Protein AF-A0A2N2S996-F1 (afdb_monomer_lite)

Foldseek 3Di:
DDDDPPPQLAQDPVLVVVLVVLVVVLVVLLVCLLVQQPQLPPPPDPPPPPCDPVSLVSLLVCLLVSLVVVLVSLVVSLVSVLVSQCVRPPHDPPPPLSVVLNVLSVVVSVVSVVLSVVLVVCSVVSPSSVSSVVSSVVSVVSVVVSCVPRVVVSNVSNDD

Secondary structure (DSSP, 8-state):
----TT---PPPHHHHHHHHHHHHHHHHHHHHHHHH-GGGGS-S-SS-TTS-HHHHHHHHHHHHHHHHHHHHHHHHHHHHHHHHHHTSTT--TT-HHHHHHHHHHHHHHHHHHHHHHHHHHHGGGS-HHHHHHHHHHHHHHHHHHHIIIIIHHHHHTT--

Radius of gyration: 19.78 Å; chains: 1; bounding box: 48×23×65 Å

Structure (mmCIF, N/CA/C/O backbone):
data_AF-A0A2N2S996-F1
#
_entry.id   AF-A0A2N2S996-F1
#
loop_
_atom_site.group_PDB
_atom_site.id
_atom_site.type_symbol
_atom_site.label_atom_id
_atom_site.label_alt_id
_atom_site.label_comp_id
_atom_site.label_asym_id
_atom_site.label_entity_id
_atom_site.label_seq_id
_atom_site.pdbx_PDB_ins_code
_atom_site.Cartn_x
_atom_site.Cartn_y
_atom_site.Cartn_z
_atom_site.occupancy
_atom_site.B_iso_or_equiv
_atom_site.auth_seq_id
_atom_site.auth_comp_id
_atom_site.auth_asym_id
_atom_site.auth_atom_id
_atom_site.pdbx_PDB_model_num
ATOM 1 N N . MET A 1 1 ? 27.107 -11.282 -36.312 1.00 30.86 1 MET A N 1
ATOM 2 C CA . MET A 1 1 ? 27.705 -10.020 -35.822 1.00 30.86 1 MET A CA 1
ATOM 3 C C . MET A 1 1 ? 26.769 -9.489 -34.743 1.00 30.86 1 MET A C 1
ATOM 5 O O . MET A 1 1 ? 25.690 -9.054 -35.089 1.00 30.86 1 MET A O 1
ATOM 9 N N . SER A 1 2 ? 26.923 -9.847 -33.470 1.00 31.70 2 SER A N 1
ATOM 10 C CA . SER A 1 2 ? 27.981 -9.497 -32.506 1.00 31.70 2 SER A CA 1
ATOM 11 C C . SER A 1 2 ? 27.469 -8.399 -31.559 1.00 31.70 2 SER A C 1
ATOM 13 O O . SER A 1 2 ? 27.305 -7.263 -31.981 1.00 31.70 2 SER A O 1
ATOM 15 N N . LEU A 1 3 ? 27.275 -8.787 -30.290 1.00 29.08 3 LEU A N 1
ATOM 16 C CA . LEU A 1 3 ? 27.548 -7.978 -29.088 1.00 29.08 3 LEU A CA 1
ATOM 17 C C . LEU A 1 3 ? 26.516 -6.981 -28.519 1.00 29.08 3 LEU A C 1
ATOM 19 O O . LEU A 1 3 ? 26.941 -6.035 -27.876 1.00 29.08 3 LEU A O 1
ATOM 23 N N . HIS A 1 4 ? 25.199 -7.213 -28.585 1.00 33.09 4 HIS A N 1
ATOM 24 C CA . HIS A 1 4 ? 24.274 -6.475 -27.685 1.00 33.09 4 HIS A CA 1
ATOM 25 C C . HIS A 1 4 ? 23.212 -7.329 -26.973 1.00 33.09 4 HIS A C 1
ATOM 27 O O . HIS A 1 4 ? 22.341 -6.794 -26.301 1.00 33.09 4 HIS A O 1
ATOM 33 N N . ASN A 1 5 ? 23.312 -8.661 -27.033 1.00 39.91 5 ASN A N 1
ATOM 34 C CA . ASN A 1 5 ? 22.292 -9.573 -26.492 1.00 39.91 5 ASN A CA 1
ATOM 35 C C . ASN A 1 5 ? 22.481 -9.964 -25.009 1.00 39.91 5 ASN A C 1
ATOM 37 O O . ASN A 1 5 ? 22.023 -11.016 -24.580 1.00 39.91 5 ASN A O 1
ATOM 41 N N . LYS A 1 6 ? 23.201 -9.141 -24.242 1.00 39.31 6 LYS A N 1
ATOM 42 C CA . LYS A 1 6 ? 23.338 -9.235 -22.779 1.00 39.31 6 LYS A CA 1
ATOM 43 C C . LYS A 1 6 ? 23.611 -7.840 -22.209 1.00 39.31 6 LYS A C 1
ATOM 45 O O . LYS A 1 6 ? 24.608 -7.630 -21.525 1.00 39.31 6 LYS A O 1
ATOM 50 N N . ALA A 1 7 ? 22.762 -6.861 -22.530 1.00 42.69 7 ALA A N 1
ATOM 51 C CA . ALA A 1 7 ? 22.540 -5.796 -21.558 1.00 42.69 7 ALA A CA 1
ATOM 52 C C . ALA A 1 7 ? 21.821 -6.500 -20.412 1.00 42.69 7 ALA A C 1
ATOM 54 O O . ALA A 1 7 ? 20.666 -6.891 -20.534 1.00 42.69 7 ALA A O 1
ATOM 55 N N . ILE A 1 8 ? 22.617 -6.874 -19.422 1.00 45.69 8 ILE A N 1
ATOM 56 C CA . ILE A 1 8 ? 22.227 -7.708 -18.306 1.00 45.69 8 ILE A CA 1
ATOM 57 C C . ILE A 1 8 ? 20.965 -7.081 -17.700 1.00 45.69 8 ILE A C 1
ATOM 59 O O . ILE A 1 8 ? 21.002 -5.930 -17.276 1.00 45.69 8 ILE A O 1
ATOM 63 N N . ASN A 1 9 ? 19.856 -7.826 -17.698 1.00 53.84 9 ASN A N 1
ATOM 64 C CA . ASN A 1 9 ? 18.570 -7.425 -17.114 1.00 53.84 9 ASN A CA 1
ATOM 65 C C . ASN A 1 9 ? 18.648 -7.254 -15.582 1.00 53.84 9 ASN A C 1
ATOM 67 O O . ASN A 1 9 ? 17.618 -7.194 -14.923 1.00 53.84 9 ASN A O 1
ATOM 71 N N . GLU A 1 10 ? 19.846 -7.211 -15.001 1.00 61.28 10 GLU A N 1
ATOM 72 C CA . GLU A 1 10 ? 20.049 -7.189 -13.562 1.00 61.28 10 GLU A CA 1
ATOM 73 C C . GLU A 1 10 ? 19.703 -5.817 -13.006 1.00 61.28 10 GLU A C 1
ATOM 75 O O . GLU A 1 10 ? 20.152 -4.774 -13.487 1.00 61.28 10 GLU A O 1
ATOM 80 N N . LEU A 1 11 ? 18.895 -5.842 -11.954 1.00 68.94 11 LEU A N 1
ATOM 81 C CA . LEU A 1 11 ? 18.663 -4.686 -11.120 1.00 68.94 11 LEU A CA 1
ATOM 82 C C . LEU A 1 11 ? 19.993 -4.323 -10.461 1.00 68.94 11 LEU A C 1
ATOM 84 O O . LEU A 1 11 ? 20.702 -5.205 -9.963 1.00 68.94 11 LEU A O 1
ATOM 88 N N . ALA A 1 12 ? 20.347 -3.036 -10.455 1.00 77.31 12 ALA A N 1
ATOM 89 C CA . ALA A 1 12 ? 21.531 -2.616 -9.725 1.00 77.31 12 ALA A CA 1
ATOM 90 C C . ALA A 1 12 ? 21.368 -3.062 -8.259 1.00 77.31 12 ALA A C 1
ATOM 92 O O . ALA A 1 12 ? 20.295 -2.861 -7.686 1.00 77.31 12 ALA A O 1
ATOM 93 N N . PRO A 1 13 ? 22.399 -3.644 -7.619 1.00 77.69 13 PRO A N 1
ATOM 94 C CA . PRO A 1 13 ? 22.276 -4.121 -6.243 1.00 77.69 13 PRO A CA 1
ATOM 95 C C . PRO A 1 13 ? 21.763 -3.050 -5.271 1.00 77.69 13 PRO A C 1
ATOM 97 O O . PRO A 1 13 ? 21.056 -3.371 -4.325 1.00 77.69 13 PRO A O 1
ATOM 100 N N . ALA A 1 14 ? 22.086 -1.778 -5.523 1.00 81.56 14 ALA A N 1
ATOM 101 C CA . ALA A 1 14 ? 21.576 -0.651 -4.749 1.00 81.56 14 ALA A CA 1
ATOM 102 C C . ALA A 1 14 ? 20.055 -0.465 -4.903 1.00 81.56 14 ALA A C 1
ATOM 104 O O . ALA A 1 14 ? 19.372 -0.321 -3.896 1.00 81.56 14 ALA A O 1
ATOM 105 N N . ASP A 1 15 ? 19.525 -0.535 -6.125 1.00 82.94 15 ASP A N 1
ATOM 106 C CA . ASP A 1 15 ? 18.088 -0.389 -6.398 1.00 82.94 15 ASP A CA 1
ATOM 107 C C . ASP A 1 15 ? 17.287 -1.550 -5.790 1.00 82.94 15 ASP A C 1
ATOM 109 O O . ASP A 1 15 ? 16.233 -1.341 -5.197 1.00 82.94 15 ASP A O 1
ATOM 113 N N . TYR A 1 16 ? 17.824 -2.776 -5.862 1.00 79.44 16 TYR A N 1
ATOM 114 C CA . TYR A 1 16 ? 17.214 -3.942 -5.213 1.00 79.44 16 TYR A CA 1
ATOM 115 C C . TYR A 1 16 ? 17.113 -3.772 -3.695 1.00 79.44 16 TYR A C 1
ATOM 117 O O . TYR A 1 16 ? 16.087 -4.092 -3.099 1.00 79.44 16 TYR A O 1
ATOM 125 N N . LEU A 1 17 ? 18.174 -3.260 -3.064 1.00 83.31 17 LEU A N 1
ATOM 126 C CA . LEU A 1 17 ? 18.189 -3.019 -1.623 1.00 83.31 17 LEU A CA 1
ATOM 127 C C . LEU A 1 17 ? 17.202 -1.925 -1.208 1.00 83.31 17 LEU A C 1
ATOM 129 O O . LEU A 1 17 ? 16.625 -2.031 -0.130 1.00 83.31 17 LEU A O 1
ATOM 133 N N . VAL A 1 18 ? 16.992 -0.905 -2.047 1.00 87.12 18 VAL A N 1
ATOM 134 C CA . VAL A 1 18 ? 15.983 0.138 -1.802 1.00 87.12 18 VAL A CA 1
ATOM 135 C C . VAL A 1 18 ? 14.580 -0.465 -1.805 1.00 87.12 18 VAL A C 1
ATOM 137 O O . VAL A 1 18 ? 13.882 -0.335 -0.805 1.00 87.12 18 VAL A O 1
ATOM 140 N N . ILE A 1 19 ? 14.207 -1.196 -2.862 1.00 84.69 19 ILE A N 1
ATOM 141 C CA . ILE A 1 19 ? 12.885 -1.842 -2.962 1.00 84.69 19 ILE A CA 1
ATOM 142 C C . ILE A 1 19 ? 12.669 -2.804 -1.786 1.00 84.69 19 ILE A C 1
ATOM 144 O O . ILE A 1 19 ? 11.644 -2.758 -1.111 1.00 84.69 19 ILE A O 1
ATOM 148 N N . GLN A 1 20 ? 13.665 -3.635 -1.467 1.00 86.94 20 GLN A N 1
ATOM 149 C CA . GLN A 1 20 ? 13.563 -4.578 -0.353 1.00 86.94 20 GLN A CA 1
ATOM 150 C C . GLN A 1 20 ? 13.367 -3.874 0.997 1.00 86.94 20 GLN A C 1
ATOM 152 O O . GLN A 1 20 ? 12.592 -4.344 1.834 1.00 86.94 20 GLN A O 1
ATOM 157 N N . GLU A 1 21 ? 14.069 -2.766 1.232 1.00 89.69 21 GLU A N 1
ATOM 158 C CA . GLU A 1 21 ? 13.913 -1.993 2.462 1.00 89.69 21 GLU A CA 1
ATOM 159 C C . GLU A 1 21 ? 12.529 -1.339 2.544 1.00 89.69 21 GLU A C 1
ATOM 161 O O . GLU A 1 21 ? 11.929 -1.310 3.617 1.00 89.69 21 GLU A O 1
ATOM 166 N N . GLU A 1 22 ? 11.981 -0.869 1.426 1.00 91.25 22 GLU A N 1
ATOM 167 C CA . GLU A 1 22 ? 10.637 -0.289 1.376 1.00 91.25 22 GLU A CA 1
ATOM 168 C C . GLU A 1 22 ? 9.541 -1.322 1.631 1.00 91.25 22 GLU A C 1
ATOM 170 O O . GLU A 1 22 ? 8.658 -1.066 2.453 1.00 91.25 22 GLU A O 1
ATOM 175 N N . HIS A 1 23 ? 9.647 -2.523 1.054 1.00 90.62 23 HIS A N 1
ATOM 176 C CA . HIS A 1 23 ? 8.735 -3.628 1.374 1.00 90.62 23 HIS A CA 1
ATOM 177 C C . HIS A 1 23 ? 8.838 -3.995 2.859 1.00 90.62 23 HIS A C 1
ATOM 179 O O . HIS A 1 23 ? 7.828 -4.152 3.541 1.00 90.62 23 HIS A O 1
ATOM 185 N N . ARG A 1 24 ? 10.054 -4.007 3.424 1.00 92.19 24 ARG A N 1
ATOM 186 C CA . ARG A 1 24 ? 10.254 -4.230 4.864 1.00 92.19 24 ARG A CA 1
ATOM 187 C C . ARG A 1 24 ? 9.589 -3.144 5.721 1.00 92.19 24 ARG A C 1
ATOM 189 O O . ARG A 1 24 ? 9.150 -3.424 6.841 1.00 92.19 24 ARG A O 1
ATOM 196 N N . LEU A 1 25 ? 9.540 -1.898 5.248 1.00 94.25 25 LEU A N 1
ATOM 197 C CA . LEU A 1 25 ? 8.828 -0.810 5.923 1.00 94.25 25 LEU A CA 1
ATOM 198 C C . LEU A 1 25 ? 7.306 -0.977 5.825 1.00 94.25 25 LEU A C 1
ATOM 200 O O . LEU A 1 25 ? 6.628 -0.736 6.826 1.00 94.25 25 LEU A O 1
ATOM 204 N N . LEU A 1 26 ? 6.779 -1.422 4.682 1.00 94.38 26 LEU A N 1
ATOM 205 C CA . LEU A 1 26 ? 5.358 -1.748 4.502 1.00 94.38 26 LEU A CA 1
ATOM 206 C C . LEU A 1 26 ? 4.929 -2.926 5.393 1.00 94.38 26 LEU A C 1
ATOM 208 O O . LEU A 1 26 ? 3.933 -2.823 6.111 1.00 94.38 26 LEU A O 1
ATOM 212 N N . ASP A 1 27 ? 5.727 -3.991 5.458 1.00 93.69 27 ASP A N 1
ATOM 213 C CA . ASP A 1 27 ? 5.501 -5.131 6.355 1.00 93.69 27 ASP A CA 1
ATOM 214 C C . ASP A 1 27 ? 5.497 -4.706 7.821 1.00 93.69 27 ASP A C 1
ATOM 216 O O . ASP A 1 27 ? 4.624 -5.081 8.612 1.00 93.69 27 ASP A O 1
ATOM 220 N N . LYS A 1 28 ? 6.473 -3.871 8.197 1.00 94.88 28 LYS A N 1
ATOM 221 C CA . LYS A 1 28 ? 6.528 -3.304 9.541 1.00 94.88 28 LYS A CA 1
ATOM 222 C C . LYS A 1 28 ? 5.285 -2.469 9.832 1.00 94.88 28 LYS A C 1
ATOM 224 O O . LYS A 1 28 ? 4.730 -2.592 10.920 1.00 94.88 28 LYS A O 1
ATOM 229 N N . TYR A 1 29 ? 4.843 -1.647 8.883 1.00 96.25 29 TYR A N 1
ATOM 230 C CA . TYR A 1 29 ? 3.623 -0.866 9.030 1.00 96.25 29 TYR A CA 1
ATOM 231 C C . TYR A 1 29 ? 2.409 -1.772 9.289 1.00 96.25 29 TYR A C 1
ATOM 233 O O . TYR A 1 29 ? 1.634 -1.485 10.201 1.00 96.25 29 TYR A O 1
ATOM 241 N N . LEU A 1 30 ? 2.253 -2.870 8.540 1.00 94.50 30 LEU A N 1
ATOM 242 C CA . LEU A 1 30 ? 1.153 -3.822 8.735 1.00 94.50 30 LEU A CA 1
ATOM 243 C C . LEU A 1 30 ? 1.196 -4.458 10.129 1.00 94.50 30 LEU A C 1
ATOM 245 O O . LEU A 1 30 ? 0.180 -4.485 10.825 1.00 94.50 30 LEU A O 1
ATOM 249 N N . SER A 1 31 ? 2.378 -4.892 10.574 1.00 93.25 31 SER A N 1
ATOM 250 C CA . SER A 1 31 ? 2.564 -5.423 11.928 1.00 93.25 31 SER A CA 1
ATOM 251 C C . SER A 1 31 ? 2.220 -4.380 12.995 1.00 93.25 31 SER A C 1
ATOM 253 O O . SER A 1 31 ? 1.479 -4.671 13.934 1.00 93.25 31 SER A O 1
ATOM 255 N N . ASP A 1 32 ? 2.715 -3.151 12.842 1.00 94.12 32 ASP A N 1
ATOM 256 C CA . ASP A 1 32 ? 2.454 -2.055 13.774 1.00 94.12 32 ASP A CA 1
ATOM 257 C C . ASP A 1 32 ? 0.961 -1.696 13.802 1.00 94.12 32 ASP A C 1
ATOM 259 O O . ASP A 1 32 ? 0.433 -1.379 14.869 1.00 94.12 32 ASP A O 1
ATOM 263 N N . LEU A 1 33 ? 0.268 -1.771 12.660 1.00 93.75 33 LEU A N 1
ATOM 264 C CA . LEU A 1 33 ? -1.171 -1.540 12.540 1.00 93.75 33 LEU A CA 1
ATOM 265 C C . LEU A 1 33 ? -1.979 -2.620 13.265 1.00 93.75 33 LEU A C 1
ATOM 267 O O . LEU A 1 33 ? -2.865 -2.290 14.055 1.00 93.75 33 LEU A O 1
ATOM 271 N N . HIS A 1 34 ? -1.664 -3.894 13.028 1.00 89.56 34 HIS A N 1
ATOM 272 C CA . HIS A 1 34 ? -2.280 -5.022 13.730 1.00 89.56 34 HIS A CA 1
ATOM 273 C C . HIS A 1 34 ? -2.078 -4.916 15.250 1.00 89.56 34 HIS A C 1
ATOM 275 O O . HIS A 1 34 ? -2.968 -5.215 16.049 1.00 89.56 34 HIS A O 1
ATOM 281 N N . ASP A 1 35 ? -0.911 -4.428 15.662 1.00 89.69 35 ASP A N 1
ATOM 282 C CA . ASP A 1 35 ? -0.538 -4.300 17.064 1.00 89.69 35 ASP A CA 1
ATOM 283 C C . ASP A 1 35 ? -1.034 -3.006 17.719 1.00 89.69 35 ASP A C 1
ATOM 285 O O . ASP A 1 35 ? -1.027 -2.886 18.949 1.00 89.69 35 ASP A O 1
ATOM 289 N N . ALA A 1 36 ? -1.503 -2.044 16.923 1.00 88.50 36 ALA A N 1
ATOM 290 C CA . ALA A 1 36 ? -1.823 -0.707 17.390 1.00 88.50 36 ALA A CA 1
ATOM 291 C C . ALA A 1 36 ? -3.033 -0.645 18.319 1.00 88.50 36 ALA A C 1
ATOM 293 O O . ALA A 1 36 ? -3.068 0.210 19.213 1.00 88.50 36 ALA A O 1
ATOM 294 N N . CYS A 1 37 ? -4.012 -1.526 18.105 1.00 88.56 37 CYS A N 1
ATOM 295 C CA . CYS A 1 37 ? -5.213 -1.586 18.915 1.00 88.56 37 CYS A CA 1
ATOM 296 C C . CYS A 1 37 ? -5.276 -2.887 19.710 1.00 88.56 37 CYS A C 1
ATOM 298 O O . CYS A 1 37 ? -5.696 -3.921 19.211 1.00 88.56 37 CYS A O 1
ATOM 300 N N . ALA A 1 38 ? -4.938 -2.830 21.000 1.00 81.44 38 ALA A N 1
ATOM 301 C CA . ALA A 1 38 ? -5.007 -4.003 21.877 1.00 81.44 38 ALA A CA 1
ATOM 302 C C . ALA A 1 38 ? -6.398 -4.667 21.882 1.00 81.44 38 ALA A C 1
ATOM 304 O O . ALA A 1 38 ? -6.511 -5.879 22.042 1.00 81.44 38 ALA A O 1
ATOM 305 N N . CYS A 1 39 ? -7.454 -3.880 21.666 1.00 81.88 39 CYS A N 1
ATOM 306 C CA . CYS A 1 39 ? -8.828 -4.365 21.645 1.00 81.88 39 CYS A CA 1
ATOM 307 C C . CYS A 1 39 ? -9.207 -5.110 20.361 1.00 81.88 39 CYS A C 1
ATOM 309 O O . CYS A 1 39 ? -10.205 -5.819 20.362 1.00 81.88 39 CYS A O 1
ATOM 311 N N . SER A 1 40 ? -8.427 -4.981 19.283 1.00 80.06 40 SER A N 1
ATOM 312 C CA . SER A 1 40 ? -8.661 -5.709 18.031 1.00 80.06 40 SER A CA 1
ATOM 313 C C . SER A 1 40 ? -8.186 -7.167 18.094 1.00 80.06 40 SER A C 1
ATOM 315 O O . SER A 1 40 ? -8.607 -7.980 17.276 1.00 80.06 40 SER A O 1
ATOM 317 N N . LYS A 1 41 ? -7.371 -7.499 19.107 1.00 74.56 41 LYS A N 1
ATOM 318 C CA . LYS A 1 41 ? -6.803 -8.832 19.371 1.00 74.56 41 LYS A CA 1
ATOM 319 C C . LYS A 1 41 ? -7.567 -9.658 20.405 1.00 74.56 41 LYS A C 1
ATOM 321 O O . LYS A 1 41 ? -7.203 -10.801 20.661 1.00 74.56 41 LYS A O 1
ATOM 326 N N . LEU A 1 42 ? -8.558 -9.069 21.069 1.00 68.44 42 LEU A N 1
ATOM 327 C CA . LEU A 1 42 ? -9.390 -9.786 22.030 1.00 68.44 42 LEU A CA 1
ATOM 328 C C . LEU A 1 42 ? -10.430 -10.575 21.229 1.00 68.44 42 LEU A C 1
ATOM 330 O O . LEU A 1 42 ? -11.166 -9.979 20.444 1.00 68.44 42 LEU A O 1
ATOM 334 N N . ASP A 1 43 ? -10.452 -11.900 21.394 1.00 54.28 43 ASP A N 1
ATOM 335 C CA . ASP A 1 43 ? -11.373 -12.800 20.691 1.00 54.28 43 ASP A CA 1
ATOM 336 C C . ASP A 1 43 ? -12.825 -12.298 20.732 1.00 54.28 43 ASP A C 1
ATOM 338 O O . ASP A 1 43 ? -13.248 -11.667 21.701 1.00 54.28 43 ASP A O 1
ATOM 342 N N . GLN A 1 44 ? -13.559 -12.610 19.657 1.00 52.56 44 GLN A N 1
ATOM 343 C CA . GLN A 1 44 ? -14.900 -12.157 19.249 1.00 52.56 44 GLN A CA 1
ATOM 344 C C . GLN A 1 44 ? -16.038 -12.388 20.272 1.00 52.56 44 GLN A C 1
ATOM 346 O O . GLN A 1 44 ? -17.078 -12.959 19.940 1.00 52.56 44 GLN A O 1
ATOM 351 N N . LEU A 1 45 ? -15.895 -11.946 21.519 1.00 45.28 45 LEU A N 1
ATOM 352 C CA . LEU A 1 45 ? -16.985 -11.927 22.482 1.00 45.28 45 LEU A CA 1
ATOM 353 C C . LEU A 1 45 ? -17.680 -10.555 22.442 1.00 45.28 45 LEU A C 1
ATOM 355 O O . LEU A 1 45 ? -17.007 -9.530 22.568 1.00 45.28 45 LEU A O 1
ATOM 359 N N . PRO A 1 46 ? -19.018 -10.515 22.264 1.00 48.81 46 PRO A N 1
ATOM 360 C CA . PRO A 1 46 ? -19.791 -9.275 22.121 1.00 48.81 46 PRO A CA 1
ATOM 361 C C . PRO A 1 46 ? -19.656 -8.313 23.306 1.00 48.81 46 PRO A C 1
ATOM 363 O O . PRO A 1 46 ? -19.796 -7.105 23.138 1.00 48.81 46 PRO A O 1
ATOM 366 N N . ASP A 1 47 ? -19.344 -8.847 24.486 1.00 49.22 47 ASP A N 1
ATOM 367 C CA . ASP A 1 47 ? -19.083 -8.078 25.694 1.00 49.22 47 ASP A CA 1
ATOM 368 C C . ASP A 1 47 ? -17.577 -7.924 25.884 1.00 49.22 47 ASP A C 1
ATOM 370 O O . ASP A 1 47 ? -16.911 -8.720 26.550 1.00 49.22 47 ASP A O 1
ATOM 374 N N . CYS A 1 48 ? -17.028 -6.869 25.287 1.00 53.97 48 CYS A N 1
ATOM 375 C CA . CYS A 1 48 ? -15.637 -6.473 25.454 1.00 53.97 48 CYS A CA 1
ATOM 376 C C . CYS A 1 48 ? -15.392 -5.934 26.883 1.00 53.97 48 CYS A C 1
ATOM 378 O O . CYS A 1 48 ? -15.117 -4.755 27.079 1.00 53.97 48 CYS A O 1
ATOM 380 N N . GLN A 1 49 ? -15.490 -6.791 27.907 1.00 55.56 49 GLN A N 1
ATOM 381 C CA . GLN A 1 49 ? -15.230 -6.434 29.312 1.00 55.56 49 GLN A CA 1
ATOM 382 C C . GLN A 1 49 ? -13.740 -6.155 29.593 1.00 55.56 49 GLN A C 1
ATOM 384 O O . GLN A 1 49 ? -13.404 -5.580 30.623 1.00 55.56 49 GLN A O 1
ATOM 389 N N . ASN A 1 50 ? -12.844 -6.517 28.664 1.00 62.44 50 ASN A N 1
ATOM 390 C CA . ASN A 1 50 ? -11.387 -6.393 28.816 1.00 62.44 50 ASN A CA 1
ATOM 391 C C . ASN A 1 50 ? -10.770 -5.168 28.107 1.00 62.44 50 ASN A C 1
ATOM 393 O O . ASN A 1 50 ? -9.580 -4.877 28.294 1.00 62.44 50 ASN A O 1
ATOM 397 N N . CYS A 1 51 ? -11.552 -4.445 27.300 1.00 76.44 51 CYS A N 1
ATOM 398 C CA . CYS A 1 51 ? -11.126 -3.209 26.648 1.00 76.44 51 CYS A CA 1
ATOM 399 C C . CYS A 1 51 ? -11.686 -2.009 27.416 1.00 76.44 51 CYS A C 1
ATOM 401 O O . CYS A 1 51 ? -12.787 -1.532 27.139 1.00 76.44 51 CYS A O 1
ATOM 403 N N . ASP A 1 52 ? -10.922 -1.546 28.404 1.00 79.69 52 ASP A N 1
ATOM 404 C CA . ASP A 1 52 ? -11.249 -0.337 29.154 1.00 79.69 52 ASP A CA 1
ATOM 405 C C . ASP A 1 52 ? -11.265 0.920 28.260 1.00 79.69 52 ASP A C 1
ATOM 407 O O . ASP A 1 52 ? -10.774 0.945 27.127 1.00 79.69 52 ASP A O 1
ATOM 411 N N . HIS A 1 53 ? -11.859 1.985 28.794 1.00 81.94 53 HIS A N 1
ATOM 412 C CA . HIS A 1 53 ? -12.019 3.256 28.094 1.00 81.94 53 HIS A CA 1
ATOM 413 C C . HIS A 1 53 ? -10.675 3.871 27.660 1.00 81.94 53 HIS A C 1
ATOM 415 O O . HIS A 1 53 ? -10.601 4.508 26.609 1.00 81.94 53 HIS A O 1
ATOM 421 N N . GLU A 1 54 ? -9.600 3.666 28.427 1.00 84.94 54 GLU A N 1
ATOM 422 C CA . GLU A 1 54 ? -8.265 4.174 28.088 1.00 84.94 54 GLU A CA 1
ATOM 423 C C . GLU A 1 54 ? -7.706 3.488 26.836 1.00 84.94 54 GLU A C 1
ATOM 425 O O . GLU A 1 54 ? -7.230 4.161 25.917 1.00 84.94 54 GLU A O 1
ATOM 430 N N . LYS A 1 55 ? -7.827 2.159 26.740 1.00 84.00 55 LYS A N 1
ATOM 431 C CA . LYS A 1 55 ? -7.430 1.398 25.547 1.00 84.00 55 LYS A CA 1
ATOM 432 C C . LYS A 1 55 ? -8.256 1.787 24.323 1.00 84.00 55 LYS A C 1
ATOM 434 O O . LYS A 1 55 ? -7.686 1.947 23.244 1.00 84.00 55 LYS A O 1
ATOM 439 N N . GLN A 1 56 ? -9.567 1.990 24.477 1.00 83.38 56 GLN A N 1
ATOM 440 C CA . GLN A 1 56 ? -10.432 2.447 23.379 1.00 83.38 56 GLN A CA 1
ATOM 441 C C . GLN A 1 56 ? -10.018 3.830 22.871 1.00 83.38 56 GLN A C 1
ATOM 443 O O . GLN A 1 56 ? -9.826 4.013 21.667 1.00 83.38 56 GLN A O 1
ATOM 448 N N . ALA A 1 57 ? -9.824 4.784 23.785 1.00 85.69 57 ALA A N 1
ATOM 449 C CA . ALA A 1 57 ? -9.380 6.134 23.454 1.00 85.69 57 ALA A CA 1
ATOM 450 C C . ALA A 1 57 ? -7.999 6.126 22.777 1.00 85.69 57 ALA A C 1
ATOM 452 O O . ALA A 1 57 ? -7.781 6.852 21.806 1.00 85.69 57 ALA A O 1
ATOM 453 N N . SER A 1 58 ? -7.090 5.256 23.230 1.00 88.12 58 SER A N 1
ATOM 454 C CA . SER A 1 58 ? -5.780 5.052 22.603 1.00 88.12 58 SER A CA 1
ATOM 455 C C . SER A 1 58 ? -5.905 4.543 21.162 1.00 88.12 58 SER A C 1
ATOM 457 O O . SER A 1 58 ? -5.338 5.152 20.251 1.00 88.12 58 SER A O 1
ATOM 459 N N . CYS A 1 59 ? -6.710 3.499 20.909 1.00 88.06 59 CYS A N 1
ATOM 460 C CA . CYS A 1 59 ? -6.969 3.025 19.543 1.00 88.06 59 CYS A CA 1
ATOM 461 C C . CYS A 1 59 ? -7.541 4.148 18.660 1.00 88.06 59 CYS A C 1
ATOM 463 O O . CYS A 1 59 ? -7.068 4.378 17.546 1.00 88.06 59 CYS A O 1
ATOM 465 N N . GLN A 1 60 ? -8.539 4.877 19.168 1.00 88.62 60 GLN A N 1
ATOM 466 C CA . GLN A 1 60 ? -9.193 5.969 18.443 1.00 88.62 60 GLN A CA 1
ATOM 467 C C . GLN A 1 60 ? -8.234 7.106 18.093 1.00 88.62 60 GLN A C 1
ATOM 469 O O . GLN A 1 60 ? -8.294 7.630 16.982 1.00 88.62 60 GLN A O 1
ATOM 474 N N . GLY A 1 61 ? -7.353 7.480 19.021 1.00 90.06 61 GLY A N 1
ATOM 475 C CA . GLY A 1 61 ? -6.371 8.541 18.814 1.00 90.06 61 GLY A CA 1
ATOM 476 C C . GLY A 1 61 ? -5.282 8.167 17.809 1.00 90.06 61 GLY A C 1
ATOM 477 O O . GLY A 1 61 ? -4.816 9.030 17.070 1.00 90.06 61 GLY A O 1
ATOM 478 N N . ARG A 1 62 ? -4.893 6.886 17.746 1.00 92.19 62 ARG A N 1
ATOM 479 C CA . ARG A 1 62 ? -3.843 6.403 16.832 1.00 92.19 62 ARG A CA 1
ATOM 480 C C . ARG A 1 62 ? -4.331 6.186 15.403 1.00 92.19 62 ARG A C 1
ATOM 482 O O . ARG A 1 62 ? -3.529 6.321 14.483 1.00 92.19 62 ARG A O 1
ATOM 489 N N . LEU A 1 63 ? -5.612 5.856 15.213 1.00 92.12 63 LEU A N 1
ATOM 490 C CA . LEU A 1 63 ? -6.165 5.491 13.904 1.00 92.12 63 LEU A CA 1
ATOM 491 C C . LEU A 1 63 ? -5.851 6.521 12.799 1.00 92.12 63 LEU A C 1
ATOM 493 O O . LEU A 1 63 ? -5.294 6.104 11.787 1.00 92.12 63 LEU A O 1
ATOM 497 N N . PRO A 1 64 ? -6.104 7.839 12.960 1.00 92.88 64 PRO A N 1
ATOM 498 C CA . PRO A 1 64 ? -5.819 8.808 11.900 1.00 92.88 64 PRO A CA 1
ATOM 499 C C . PRO A 1 64 ? -4.354 8.800 11.452 1.00 92.88 64 PRO A C 1
ATOM 501 O O . PRO A 1 64 ? -4.083 8.872 10.258 1.00 92.88 64 PRO A O 1
ATOM 504 N N . SER A 1 65 ? -3.410 8.653 12.387 1.00 94.06 65 SER A N 1
ATOM 505 C CA . SER A 1 65 ? -1.982 8.600 12.062 1.00 94.06 65 SER A CA 1
ATOM 506 C C . SER A 1 65 ? -1.641 7.409 11.171 1.00 94.06 65 SER A C 1
ATOM 508 O O . SER A 1 65 ? -0.860 7.561 10.239 1.00 94.06 65 SER A O 1
ATOM 510 N N . PHE A 1 66 ? -2.248 6.243 11.414 1.00 95.50 66 PHE A N 1
ATOM 511 C CA . PHE A 1 66 ? -2.075 5.082 10.542 1.00 95.50 66 PHE A CA 1
ATOM 512 C C . PHE A 1 66 ? -2.642 5.339 9.144 1.00 95.50 66 PHE A C 1
ATOM 514 O O . PHE A 1 66 ? -1.946 5.070 8.165 1.00 95.50 66 PHE A O 1
ATOM 521 N N . LEU A 1 67 ? -3.852 5.899 9.049 1.00 94.88 67 LEU A N 1
ATOM 522 C CA . LEU A 1 67 ? -4.508 6.177 7.765 1.00 94.88 67 LEU A CA 1
ATOM 523 C C . LEU A 1 67 ? -3.666 7.107 6.878 1.00 94.88 67 LEU A C 1
ATOM 525 O O . LEU A 1 67 ? -3.452 6.817 5.706 1.00 94.88 67 LEU A O 1
ATOM 529 N N . PHE A 1 68 ? -3.124 8.191 7.438 1.00 94.31 68 PHE A N 1
ATOM 530 C CA . PHE A 1 68 ? -2.280 9.109 6.667 1.00 94.31 68 PHE A CA 1
ATOM 531 C C . PHE A 1 68 ? -0.899 8.531 6.354 1.00 94.31 68 PHE A C 1
ATOM 533 O O . PHE A 1 68 ? -0.381 8.745 5.260 1.00 94.31 68 PHE A O 1
ATOM 540 N N . HIS A 1 69 ? -0.300 7.793 7.292 1.00 96.38 69 HIS A N 1
ATOM 541 C CA . HIS A 1 69 ? 1.049 7.264 7.111 1.00 96.38 69 HIS A CA 1
ATOM 542 C C . HIS A 1 69 ? 1.123 6.230 5.981 1.00 96.38 69 HIS A C 1
ATOM 544 O O . HIS A 1 69 ? 2.091 6.260 5.229 1.00 96.38 69 HIS A O 1
ATOM 550 N N . ILE A 1 70 ? 0.115 5.365 5.801 1.00 96.69 70 ILE A N 1
ATOM 551 C CA . ILE A 1 70 ? 0.173 4.385 4.703 1.00 96.69 70 ILE A CA 1
ATOM 552 C C . ILE A 1 70 ? 0.070 5.027 3.326 1.00 96.69 70 ILE A C 1
ATOM 554 O O . ILE A 1 70 ? 0.732 4.575 2.402 1.00 96.69 70 ILE A O 1
ATOM 558 N N . ILE A 1 71 ? -0.721 6.093 3.193 1.00 96.94 71 ILE A N 1
ATOM 559 C CA . ILE A 1 71 ? -0.864 6.824 1.930 1.00 96.94 71 ILE A CA 1
ATOM 560 C C . ILE A 1 71 ? 0.486 7.430 1.528 1.00 96.94 71 ILE A C 1
ATOM 562 O O . ILE A 1 71 ? 0.895 7.300 0.378 1.00 96.94 71 ILE A O 1
ATOM 566 N N . ASP A 1 72 ? 1.191 8.058 2.473 1.00 97.00 72 ASP A N 1
ATOM 567 C CA . ASP A 1 72 ? 2.531 8.604 2.224 1.00 97.00 72 ASP A CA 1
ATOM 568 C C . ASP A 1 72 ? 3.552 7.502 1.911 1.00 97.00 72 ASP A C 1
ATOM 570 O O . ASP A 1 72 ? 4.308 7.608 0.946 1.00 97.00 72 ASP A O 1
ATOM 574 N N . LEU A 1 73 ? 3.563 6.433 2.714 1.00 96.12 73 LEU A N 1
ATOM 575 C CA . LEU A 1 73 ? 4.519 5.341 2.569 1.00 96.12 73 LEU A CA 1
ATOM 576 C C . LEU A 1 73 ? 4.358 4.620 1.224 1.00 96.12 73 LEU A C 1
ATOM 578 O O . LEU A 1 73 ? 5.347 4.456 0.515 1.00 96.12 73 LEU A O 1
ATOM 582 N N . ALA A 1 74 ? 3.129 4.246 0.861 1.00 96.94 74 ALA A N 1
ATOM 583 C CA . ALA A 1 74 ? 2.833 3.595 -0.413 1.00 96.94 74 ALA A CA 1
ATOM 584 C C . ALA A 1 74 ? 3.117 4.527 -1.598 1.00 96.94 74 ALA A C 1
ATOM 586 O O . ALA A 1 74 ? 3.752 4.112 -2.560 1.00 96.94 74 ALA A O 1
ATOM 587 N N . GLY A 1 75 ? 2.727 5.804 -1.507 1.00 97.44 75 GLY A N 1
ATOM 588 C CA . GLY A 1 75 ? 2.973 6.776 -2.573 1.00 97.44 75 GLY A CA 1
ATOM 589 C C . GLY A 1 75 ? 4.461 6.955 -2.888 1.00 97.44 75 GLY A C 1
ATOM 590 O O . GLY A 1 75 ? 4.843 6.931 -4.056 1.00 97.44 75 GLY A O 1
ATOM 591 N N . ARG A 1 76 ? 5.307 7.083 -1.856 1.00 96.56 76 ARG A N 1
ATOM 592 C CA . ARG A 1 76 ? 6.765 7.194 -2.037 1.00 96.56 76 ARG A CA 1
ATOM 593 C C . ARG A 1 76 ? 7.381 5.914 -2.593 1.00 96.56 76 ARG A C 1
ATOM 595 O O . ARG A 1 76 ? 8.225 5.994 -3.477 1.00 96.56 76 ARG A O 1
ATOM 602 N N . HIS A 1 77 ? 6.950 4.761 -2.089 1.00 95.25 77 HIS A N 1
ATOM 603 C CA . HIS A 1 77 ? 7.416 3.464 -2.571 1.00 95.25 77 HIS A CA 1
ATOM 604 C C . HIS A 1 77 ? 7.105 3.268 -4.066 1.00 95.25 77 HIS A C 1
ATOM 606 O O . HIS A 1 77 ? 8.012 3.030 -4.860 1.00 95.25 77 HIS A O 1
ATOM 612 N N . PHE A 1 78 ? 5.855 3.497 -4.476 1.00 96.88 78 PHE A N 1
ATOM 613 C CA . PHE A 1 78 ? 5.435 3.383 -5.874 1.00 96.88 78 PHE A CA 1
ATOM 614 C C . PHE A 1 78 ? 6.181 4.352 -6.800 1.00 96.88 78 PHE A C 1
ATOM 616 O O . PHE A 1 78 ? 6.586 3.980 -7.902 1.00 96.88 78 PHE A O 1
ATOM 623 N N . GLU A 1 79 ? 6.414 5.592 -6.359 1.00 95.88 79 GLU A N 1
ATOM 624 C CA . GLU A 1 79 ? 7.210 6.559 -7.121 1.00 95.88 79 GLU A CA 1
ATOM 625 C C . GLU A 1 79 ? 8.653 6.073 -7.321 1.00 95.88 79 GLU A C 1
ATOM 627 O O . GLU A 1 79 ? 9.183 6.134 -8.435 1.00 95.88 79 GLU A O 1
ATOM 632 N N . HIS A 1 80 ? 9.292 5.571 -6.263 1.00 93.75 80 HIS A N 1
ATOM 633 C CA . HIS A 1 80 ? 10.655 5.058 -6.342 1.00 93.75 80 HIS A CA 1
ATOM 634 C C . HIS A 1 80 ? 10.759 3.831 -7.246 1.00 93.75 80 HIS A C 1
ATOM 636 O O . HIS A 1 80 ? 11.665 3.771 -8.083 1.00 93.75 80 HIS A O 1
ATOM 642 N N . GLU A 1 81 ? 9.826 2.888 -7.142 1.00 92.06 81 GLU A N 1
ATOM 643 C CA . GLU A 1 81 ? 9.808 1.719 -8.010 1.00 92.06 81 GLU A CA 1
ATOM 644 C C . GLU A 1 81 ? 9.645 2.115 -9.480 1.00 92.06 81 GLU A C 1
ATOM 646 O O . GLU A 1 81 ? 10.419 1.672 -10.328 1.00 92.06 81 GLU A O 1
ATOM 651 N N . GLU A 1 82 ? 8.728 3.028 -9.801 1.00 94.50 82 GLU A N 1
ATOM 652 C CA . GLU A 1 82 ? 8.544 3.519 -11.168 1.00 94.50 82 GLU A CA 1
ATOM 653 C C . GLU A 1 82 ? 9.803 4.194 -11.736 1.00 94.50 82 GLU A C 1
ATOM 655 O O . GLU A 1 82 ? 10.116 4.032 -12.922 1.00 94.50 82 GLU A O 1
ATOM 660 N N . ILE A 1 83 ? 10.544 4.935 -10.906 1.00 93.69 83 ILE A N 1
ATOM 661 C CA . ILE A 1 83 ? 11.831 5.536 -11.284 1.00 93.69 83 ILE A CA 1
ATOM 662 C C . ILE A 1 83 ? 12.866 4.442 -11.570 1.00 93.69 83 ILE A C 1
ATOM 664 O O . ILE A 1 83 ? 13.559 4.505 -12.589 1.00 93.69 83 ILE A O 1
ATOM 668 N N . ILE A 1 84 ? 12.948 3.423 -10.712 1.00 90.00 84 ILE A N 1
ATOM 669 C CA . ILE A 1 84 ? 13.845 2.273 -10.887 1.00 90.00 84 ILE A CA 1
ATOM 670 C C . ILE A 1 84 ? 13.468 1.468 -12.136 1.00 90.00 84 ILE A C 1
ATOM 672 O O . ILE A 1 84 ? 14.340 0.996 -12.864 1.00 90.00 84 ILE A O 1
ATOM 676 N N . MET A 1 85 ? 12.179 1.321 -12.438 1.00 89.62 85 MET A N 1
ATOM 677 C CA . MET A 1 85 ? 11.726 0.698 -13.678 1.00 89.62 85 MET A CA 1
ATOM 678 C C . MET A 1 85 ? 12.246 1.474 -14.890 1.00 89.62 85 MET A C 1
ATOM 680 O O . MET A 1 85 ? 12.828 0.872 -15.790 1.00 89.62 85 MET A O 1
ATOM 684 N N . LEU A 1 86 ? 12.066 2.799 -14.912 1.00 90.81 86 LEU A N 1
ATOM 685 C CA . LEU A 1 86 ? 12.452 3.669 -16.030 1.00 90.81 86 LEU A CA 1
ATOM 686 C C . LEU A 1 86 ? 13.964 3.876 -16.180 1.00 90.81 86 LEU A C 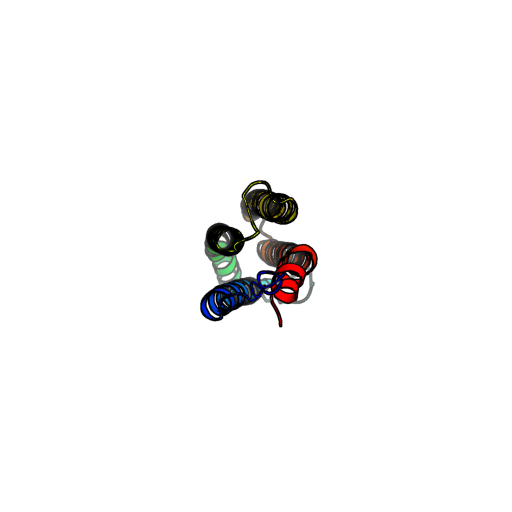1
ATOM 688 O O . LEU A 1 86 ? 14.413 4.258 -17.259 1.00 90.81 86 LEU A O 1
ATOM 692 N N . SER A 1 87 ? 14.759 3.619 -15.140 1.00 88.88 87 SER A N 1
ATOM 693 C CA . SER A 1 87 ? 16.224 3.674 -15.235 1.00 88.88 87 SER A CA 1
ATOM 694 C C . SER A 1 87 ? 16.795 2.556 -16.122 1.00 88.88 87 SER A C 1
ATOM 696 O O . SER A 1 87 ? 17.957 2.611 -16.538 1.00 88.88 87 SER A O 1
ATOM 698 N N . ARG A 1 88 ? 15.977 1.547 -16.456 1.00 83.00 88 ARG A N 1
ATOM 699 C CA . ARG A 1 88 ? 16.393 0.383 -17.238 1.00 83.00 88 ARG A CA 1
ATOM 700 C C . ARG A 1 88 ? 16.436 0.688 -18.741 1.00 83.00 88 ARG A C 1
ATOM 702 O O . ARG A 1 88 ? 15.463 1.208 -19.284 1.00 83.00 88 ARG A O 1
ATOM 709 N N . PRO A 1 89 ? 17.479 0.243 -19.471 1.00 81.75 89 PRO A N 1
ATOM 710 C CA . PRO A 1 89 ? 17.683 0.588 -20.886 1.00 81.75 89 PRO A CA 1
ATOM 711 C C . PRO A 1 89 ? 16.537 0.259 -21.859 1.00 81.75 89 PRO A C 1
ATOM 713 O O . PRO A 1 89 ? 16.464 0.847 -22.937 1.00 81.75 89 PRO A O 1
ATOM 716 N N . HIS A 1 90 ? 15.672 -0.702 -21.524 1.00 81.25 90 HIS A N 1
ATOM 717 C CA . HIS A 1 90 ? 14.578 -1.170 -22.389 1.00 81.25 90 HIS A CA 1
ATOM 718 C C . HIS A 1 90 ? 13.186 -0.768 -21.901 1.00 81.25 90 HIS A C 1
ATOM 720 O O . HIS A 1 90 ? 12.197 -1.002 -22.597 1.00 81.25 90 HIS A O 1
ATOM 726 N N . VAL A 1 91 ? 13.101 -0.158 -20.722 1.00 85.44 91 VAL A N 1
ATOM 727 C CA . VAL A 1 91 ? 11.837 0.289 -20.154 1.00 85.44 91 VAL A CA 1
ATOM 728 C C . VAL A 1 91 ? 11.650 1.752 -2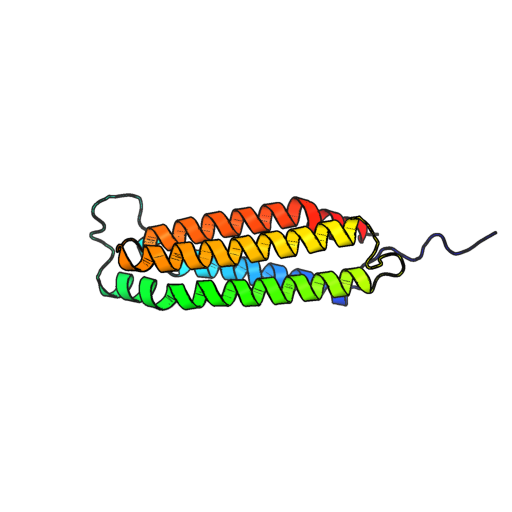0.522 1.00 85.44 91 VAL A C 1
ATOM 730 O O . VAL A 1 91 ? 12.509 2.597 -20.305 1.00 85.44 91 VAL A O 1
ATOM 733 N N . THR A 1 92 ? 10.505 2.053 -21.116 1.00 90.19 92 THR A N 1
ATOM 734 C CA . THR A 1 92 ? 10.108 3.420 -21.451 1.00 90.19 92 THR A CA 1
ATOM 735 C C . THR A 1 92 ? 8.709 3.666 -20.915 1.00 90.19 92 THR A C 1
ATOM 737 O O . THR A 1 92 ? 7.985 2.721 -20.607 1.00 90.19 92 THR A O 1
ATOM 740 N N . ILE A 1 93 ? 8.269 4.922 -20.901 1.00 90.50 93 ILE A N 1
ATOM 741 C CA . ILE A 1 93 ? 6.888 5.273 -20.535 1.00 90.50 93 ILE A CA 1
ATOM 742 C C . ILE A 1 93 ? 5.825 4.576 -21.405 1.00 90.50 93 ILE A C 1
ATOM 744 O O . ILE A 1 93 ? 4.671 4.464 -21.002 1.00 90.50 93 ILE A O 1
ATOM 748 N N . ALA A 1 94 ? 6.198 4.120 -22.606 1.00 92.12 94 ALA A N 1
ATOM 749 C CA . ALA A 1 94 ? 5.319 3.402 -23.523 1.00 92.12 94 ALA A CA 1
ATOM 750 C C . ALA A 1 94 ? 5.389 1.874 -23.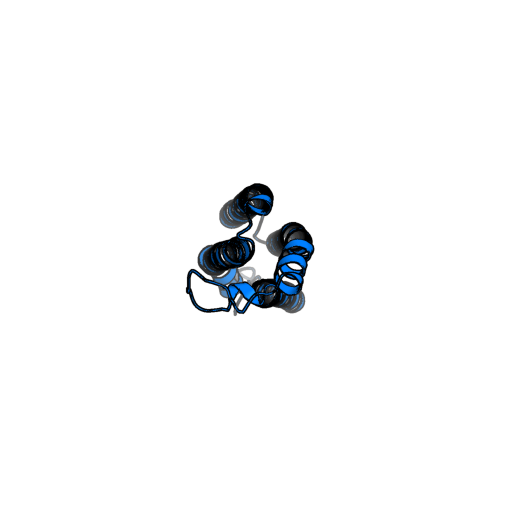355 1.00 92.12 94 ALA A C 1
ATOM 752 O O . ALA A 1 94 ? 4.577 1.169 -23.954 1.00 92.12 94 ALA A O 1
ATOM 753 N N . TYR A 1 95 ? 6.339 1.364 -22.564 1.00 90.25 95 TYR A N 1
ATOM 754 C CA . TYR A 1 95 ? 6.486 -0.063 -22.305 1.00 90.25 95 TYR A CA 1
ATOM 755 C C . TYR A 1 95 ? 5.245 -0.589 -21.581 1.00 90.25 95 TYR A C 1
ATOM 757 O O . TYR A 1 95 ? 4.851 -0.058 -20.544 1.00 90.25 95 TYR A O 1
ATOM 765 N N . GLU A 1 96 ? 4.616 -1.618 -22.148 1.00 90.94 96 GLU A N 1
ATOM 766 C CA . GLU A 1 96 ? 3.310 -2.108 -21.699 1.00 90.94 96 GLU A CA 1
ATOM 767 C C . GLU A 1 96 ? 3.323 -2.503 -20.223 1.00 90.94 96 GLU A C 1
ATOM 769 O O . GLU A 1 96 ? 2.487 -2.027 -19.461 1.00 90.94 96 GLU A O 1
ATOM 774 N N . TYR A 1 97 ? 4.324 -3.278 -19.802 1.00 89.38 97 TYR A N 1
ATOM 775 C CA . TYR A 1 97 ? 4.443 -3.706 -18.411 1.00 89.38 97 TYR A CA 1
ATOM 776 C C . TYR A 1 97 ? 4.561 -2.522 -17.443 1.00 89.38 97 TYR A C 1
ATOM 778 O O . TYR A 1 97 ? 3.859 -2.486 -16.441 1.00 89.38 97 TYR A O 1
ATOM 786 N N . TYR A 1 98 ? 5.381 -1.515 -17.772 1.00 91.50 98 TYR A N 1
ATOM 787 C CA . TYR A 1 98 ? 5.494 -0.297 -16.960 1.00 91.50 98 TYR A CA 1
ATOM 788 C C . TYR A 1 98 ? 4.150 0.431 -16.848 1.00 91.50 98 TYR A C 1
ATOM 790 O O . TYR A 1 98 ? 3.768 0.861 -15.766 1.00 91.50 98 TYR A O 1
ATOM 798 N N . ARG A 1 99 ? 3.402 0.541 -17.952 1.00 95.44 99 ARG A N 1
ATOM 799 C CA . ARG A 1 99 ? 2.092 1.205 -17.949 1.00 95.44 99 ARG A CA 1
ATOM 800 C C . ARG A 1 99 ? 1.068 0.475 -17.089 1.00 95.44 99 ARG A C 1
ATOM 802 O O . ARG A 1 99 ? 0.314 1.138 -16.386 1.00 95.44 99 ARG A O 1
ATOM 809 N N . VAL A 1 100 ? 1.020 -0.854 -17.171 1.00 95.50 100 VAL A N 1
ATOM 810 C CA . VAL A 1 100 ? 0.089 -1.657 -16.367 1.00 95.50 100 VAL A CA 1
ATOM 811 C C . VAL A 1 100 ? 0.484 -1.610 -14.890 1.00 95.50 100 VAL A C 1
ATOM 813 O O . VAL A 1 100 ? -0.390 -1.403 -14.057 1.00 95.50 100 VAL A O 1
ATOM 816 N N . HIS A 1 101 ? 1.779 -1.699 -14.573 1.00 94.88 101 HIS A N 1
ATOM 817 C CA . HIS A 1 101 ? 2.282 -1.589 -13.200 1.00 94.88 101 HIS A CA 1
ATOM 818 C C . HIS A 1 101 ? 1.944 -0.214 -12.592 1.00 94.88 101 HIS A C 1
ATOM 820 O O . HIS A 1 101 ? 1.263 -0.124 -11.576 1.00 94.88 101 HIS A O 1
ATOM 826 N N . LYS A 1 102 ? 2.274 0.881 -13.286 1.00 96.56 102 LYS A N 1
ATOM 827 C CA . LYS A 1 102 ? 1.912 2.245 -12.861 1.00 96.56 102 LYS A CA 1
ATOM 828 C C . LYS A 1 102 ? 0.400 2.440 -12.683 1.00 96.56 102 LYS A C 1
ATOM 830 O O . LYS A 1 102 ? -0.034 3.187 -11.807 1.00 96.56 102 LYS A O 1
ATOM 835 N N . GLN A 1 103 ? -0.423 1.799 -13.517 1.00 97.75 103 GLN A N 1
ATOM 836 C CA . GLN A 1 103 ? -1.875 1.838 -13.335 1.00 97.75 103 GLN A CA 1
ATOM 837 C C . GLN A 1 103 ? -2.298 1.090 -12.065 1.00 97.75 103 GLN A C 1
ATOM 839 O O . GLN A 1 103 ? -3.131 1.607 -11.327 1.00 97.75 103 GLN A O 1
ATOM 844 N N . ALA A 1 104 ? -1.693 -0.065 -11.769 1.00 97.12 104 ALA A N 1
ATOM 845 C CA . ALA A 1 104 ? -1.942 -0.796 -10.530 1.00 97.12 104 ALA A CA 1
ATOM 846 C C . ALA A 1 104 ? -1.596 0.047 -9.290 1.00 97.12 104 ALA A C 1
ATOM 848 O O . ALA A 1 104 ? -2.407 0.119 -8.367 1.00 97.12 104 ALA A O 1
ATOM 849 N N . HIS A 1 105 ? -0.474 0.778 -9.302 1.00 98.00 105 HIS A N 1
ATOM 850 C CA . HIS A 1 105 ? -0.146 1.748 -8.248 1.00 98.00 105 HIS A CA 1
ATOM 851 C C . HIS A 1 105 ? -1.242 2.803 -8.068 1.00 98.00 105 HIS A C 1
ATOM 853 O O . HIS A 1 105 ? -1.702 3.050 -6.951 1.00 98.00 105 HIS A O 1
ATOM 859 N N . ALA A 1 106 ? -1.695 3.418 -9.164 1.00 98.12 106 ALA A N 1
ATOM 860 C CA . ALA A 1 106 ? -2.751 4.427 -9.116 1.00 98.12 106 ALA A CA 1
ATOM 861 C C . ALA A 1 106 ? -4.071 3.858 -8.561 1.00 98.12 106 ALA A C 1
ATOM 863 O O . ALA A 1 106 ? -4.727 4.504 -7.737 1.00 98.12 106 ALA A O 1
ATOM 864 N N . ASP A 1 107 ? -4.428 2.638 -8.963 1.00 97.94 107 ASP A N 1
ATOM 865 C CA . ASP A 1 107 ? -5.632 1.945 -8.505 1.00 97.94 107 ASP A CA 1
ATOM 866 C C . ASP A 1 107 ? -5.544 1.597 -7.010 1.00 97.94 107 ASP A C 1
ATOM 868 O O . ASP A 1 107 ? -6.520 1.766 -6.274 1.00 97.94 107 ASP A O 1
ATOM 872 N N . ILE A 1 108 ? -4.377 1.160 -6.524 1.00 97.69 108 ILE A N 1
ATOM 873 C CA . ILE A 1 108 ? -4.139 0.927 -5.092 1.00 97.69 108 ILE A CA 1
ATOM 874 C C . ILE A 1 108 ? -4.244 2.239 -4.321 1.00 97.69 108 ILE A C 1
ATOM 876 O O . ILE A 1 108 ? -4.948 2.290 -3.315 1.00 97.69 108 ILE A O 1
ATOM 880 N N . MET A 1 109 ? -3.626 3.321 -4.797 1.00 98.25 109 MET A N 1
ATOM 881 C CA . MET A 1 109 ? -3.720 4.626 -4.138 1.00 98.25 109 MET A CA 1
ATOM 882 C C . MET A 1 109 ? -5.172 5.098 -4.020 1.00 98.25 109 MET A C 1
ATOM 884 O O . MET A 1 109 ? -5.592 5.539 -2.949 1.00 98.25 109 MET A O 1
ATOM 888 N N . GLN A 1 110 ? -5.978 4.943 -5.074 1.00 97.94 110 GLN A N 1
ATOM 889 C CA . GLN A 1 110 ? -7.406 5.258 -5.016 1.00 97.94 110 GLN A CA 1
ATOM 890 C C . GLN A 1 110 ? -8.140 4.408 -3.967 1.00 97.94 110 GLN A C 1
ATOM 892 O O . GLN A 1 110 ? -8.963 4.933 -3.210 1.00 97.94 110 GLN A O 1
ATOM 897 N N . GLN A 1 111 ? -7.828 3.113 -3.887 1.00 96.94 111 GLN A N 1
ATOM 898 C CA . GLN A 1 111 ? -8.390 2.220 -2.875 1.00 96.94 111 GLN A CA 1
ATOM 899 C C . GLN A 1 111 ? -7.948 2.598 -1.454 1.00 96.94 111 GLN A C 1
ATOM 901 O O . GLN A 1 111 ? -8.776 2.552 -0.545 1.00 96.94 111 GLN A O 1
ATOM 906 N N . LEU A 1 112 ? -6.700 3.034 -1.253 1.00 96.81 112 LEU A N 1
ATOM 907 C CA . LEU A 1 112 ? -6.189 3.505 0.039 1.00 96.81 112 LEU A CA 1
ATOM 908 C C . LEU A 1 112 ? -6.911 4.766 0.520 1.00 96.81 112 LEU A C 1
ATOM 910 O O . LEU A 1 112 ? -7.288 4.842 1.693 1.00 96.81 112 LEU A O 1
ATOM 914 N N . TYR A 1 113 ? -7.150 5.733 -0.372 1.00 96.50 113 TYR A N 1
ATOM 915 C CA . TYR A 1 113 ? -7.939 6.923 -0.047 1.00 96.50 113 TYR A CA 1
ATOM 916 C C . TYR A 1 113 ? -9.376 6.553 0.332 1.00 96.50 113 TYR A C 1
ATOM 918 O O . TYR A 1 113 ? -9.847 6.938 1.401 1.00 96.50 113 TYR A O 1
ATOM 926 N N . ALA A 1 114 ? -10.046 5.736 -0.487 1.00 95.81 114 ALA A N 1
ATOM 927 C CA . ALA A 1 114 ? -11.417 5.303 -0.222 1.00 95.81 114 ALA A CA 1
ATOM 928 C C . ALA A 1 114 ? -11.543 4.515 1.093 1.00 95.81 114 ALA A C 1
ATOM 930 O O . ALA A 1 114 ? -12.494 4.702 1.853 1.00 95.81 114 ALA A O 1
ATOM 931 N N . LEU A 1 115 ? -10.572 3.646 1.380 1.00 94.56 115 LEU A N 1
ATOM 932 C CA . LEU A 1 115 ? -10.517 2.874 2.614 1.00 94.56 115 LEU A CA 1
ATOM 933 C C . LEU A 1 115 ? -10.276 3.776 3.831 1.00 94.56 115 LEU A C 1
ATOM 935 O O . LEU A 1 115 ? -10.907 3.587 4.869 1.00 94.56 115 LEU A O 1
ATOM 939 N N . SER A 1 116 ? -9.416 4.785 3.696 1.00 93.50 116 SER A N 1
ATOM 940 C CA . SER A 1 116 ? -9.161 5.764 4.756 1.00 93.50 116 SER A CA 1
ATOM 941 C C . SER A 1 116 ? -10.404 6.593 5.077 1.00 93.50 116 SER A C 1
ATOM 943 O O . SER A 1 116 ? -10.752 6.747 6.250 1.00 93.50 116 SER A O 1
ATOM 945 N N . ASP A 1 117 ? -11.123 7.057 4.054 1.00 92.88 117 ASP A N 1
ATOM 946 C CA . ASP A 1 117 ? -12.390 7.772 4.219 1.00 92.88 117 ASP A CA 1
ATOM 947 C C . ASP A 1 117 ? -13.457 6.885 4.877 1.00 92.88 117 ASP A C 1
ATOM 949 O O . ASP A 1 117 ? -14.146 7.317 5.809 1.00 92.88 117 ASP A O 1
ATOM 953 N N . GLU A 1 118 ? -13.552 5.616 4.461 1.00 92.25 118 GLU A N 1
ATOM 954 C CA . GLU A 1 118 ? -14.422 4.628 5.100 1.00 92.25 118 GLU A CA 1
ATOM 955 C C . GLU A 1 118 ? -14.084 4.494 6.597 1.00 92.25 118 GLU A C 1
ATOM 957 O O . GLU A 1 118 ? -14.967 4.658 7.445 1.00 92.25 118 GLU A O 1
ATOM 962 N N . CYS A 1 119 ? -12.814 4.277 6.948 1.00 91.81 119 CYS A N 1
ATOM 963 C CA . CYS A 1 119 ? -12.363 4.158 8.336 1.00 91.81 119 CYS A CA 1
ATOM 964 C C . CYS A 1 119 ? -12.671 5.414 9.171 1.00 91.81 119 CYS A C 1
ATOM 966 O O . CYS A 1 119 ? -13.114 5.298 10.318 1.00 91.81 119 CYS A O 1
ATOM 968 N N . LEU A 1 120 ? -12.478 6.613 8.613 1.00 89.56 120 LEU A N 1
ATOM 969 C CA . LEU A 1 120 ? -12.796 7.875 9.289 1.00 89.56 120 LEU A CA 1
ATOM 970 C C . LEU A 1 120 ? -14.302 8.047 9.511 1.00 89.56 120 LEU A C 1
ATOM 972 O O . LEU A 1 120 ? -14.706 8.500 10.584 1.00 89.56 120 LEU A O 1
ATOM 976 N N . SER A 1 121 ? -15.136 7.652 8.546 1.00 89.00 121 SER A N 1
ATOM 977 C CA . SER A 1 121 ? -16.597 7.738 8.668 1.00 89.00 121 SER A CA 1
ATOM 978 C C . SER A 1 121 ? -17.150 6.816 9.766 1.00 89.00 121 SER A C 1
ATOM 980 O O . SER A 1 121 ? -18.058 7.194 10.513 1.00 89.00 121 SER A O 1
ATOM 982 N N . LEU A 1 122 ? -16.553 5.630 9.922 1.00 86.44 122 LEU A N 1
ATOM 983 C CA . LEU A 1 122 ? -16.946 4.628 10.914 1.00 86.44 122 LEU A CA 1
ATOM 984 C C . LEU A 1 122 ? -16.434 4.949 12.324 1.00 86.44 122 LEU A C 1
ATOM 986 O O . LEU A 1 122 ? -16.965 4.428 13.305 1.00 86.44 122 LEU A O 1
ATOM 990 N N . ARG A 1 123 ? -15.434 5.830 12.457 1.00 79.38 123 ARG A N 1
ATOM 991 C CA . ARG A 1 123 ? -14.794 6.174 13.739 1.00 79.38 123 ARG A CA 1
ATOM 992 C C . ARG A 1 123 ? -15.798 6.579 14.825 1.00 79.38 123 ARG A C 1
ATOM 994 O O . ARG A 1 123 ? -15.626 6.198 15.980 1.00 79.38 123 ARG A O 1
ATOM 1001 N N . ASN A 1 124 ? -16.848 7.314 14.462 1.00 72.25 124 ASN A N 1
ATOM 1002 C CA . ASN A 1 124 ? -17.849 7.816 15.410 1.00 72.25 124 ASN A CA 1
ATOM 1003 C C . ASN A 1 124 ? -18.869 6.751 15.857 1.00 72.25 124 ASN A C 1
ATOM 1005 O O . ASN A 1 124 ? -19.680 7.021 16.736 1.00 72.25 124 ASN A O 1
ATOM 1009 N N . GLN A 1 125 ? -18.837 5.547 15.275 1.00 75.12 125 GLN A N 1
ATOM 1010 C CA . GLN A 1 125 ? -19.783 4.461 15.561 1.00 75.12 125 GLN A CA 1
ATOM 1011 C C . GLN A 1 125 ? -19.324 3.542 16.710 1.00 75.12 125 GLN A C 1
ATOM 1013 O O . GLN A 1 125 ? -19.982 2.551 17.012 1.00 75.12 125 GLN A O 1
ATOM 1018 N N . GLY A 1 126 ? -18.199 3.854 17.365 1.00 67.19 126 GLY A N 1
ATOM 1019 C CA . GLY A 1 126 ? -17.760 3.191 18.599 1.00 67.19 126 GLY A CA 1
ATOM 1020 C C . GLY A 1 126 ? -17.051 1.844 18.424 1.00 67.19 126 GLY A C 1
ATOM 1021 O O . GLY A 1 126 ? -16.634 1.260 19.418 1.00 67.19 126 GLY A O 1
ATOM 1022 N N . ASN A 1 127 ? -16.845 1.362 17.193 1.00 78.88 127 ASN A N 1
ATOM 1023 C CA . ASN A 1 127 ? -16.239 0.049 16.940 1.00 78.88 127 ASN A CA 1
ATOM 1024 C C . ASN A 1 127 ? -14.837 0.120 16.315 1.00 78.88 127 ASN A C 1
ATOM 1026 O O . ASN A 1 127 ? -14.544 -0.470 15.276 1.00 78.88 127 ASN A O 1
ATOM 1030 N N . THR A 1 128 ? -13.946 0.882 16.948 1.00 86.31 128 THR A N 1
ATOM 1031 C CA . THR A 1 128 ? -12.589 1.136 16.439 1.00 86.31 128 THR A CA 1
ATOM 1032 C C . THR A 1 128 ? -11.764 -0.139 16.265 1.00 86.31 128 THR A C 1
ATOM 1034 O O . THR A 1 128 ? -11.019 -0.244 15.299 1.00 86.31 128 THR A O 1
ATOM 1037 N N . ALA A 1 129 ? -11.932 -1.133 17.138 1.00 86.62 129 ALA A N 1
ATOM 1038 C CA . ALA A 1 129 ? -11.246 -2.420 17.029 1.00 86.62 129 ALA A CA 1
ATOM 1039 C C . ALA A 1 129 ? -11.559 -3.143 15.704 1.00 86.62 129 ALA A C 1
ATOM 1041 O O . ALA A 1 129 ? -10.643 -3.600 15.021 1.00 86.62 129 ALA A O 1
ATOM 1042 N N . GLN A 1 130 ? -12.833 -3.182 15.297 1.00 86.69 130 GLN A N 1
ATOM 1043 C CA . GLN A 1 130 ? -13.221 -3.748 14.002 1.00 86.69 130 GLN A CA 1
ATOM 1044 C C . GLN A 1 130 ? -12.686 -2.929 12.826 1.00 86.69 130 GLN A C 1
ATOM 1046 O O . GLN A 1 130 ? -12.317 -3.512 11.809 1.00 86.69 130 GLN A O 1
ATOM 1051 N N . ILE A 1 131 ? -12.594 -1.600 12.966 1.00 90.94 131 ILE A N 1
ATOM 1052 C CA . ILE A 1 131 ? -11.987 -0.742 11.939 1.00 90.94 131 ILE A CA 1
ATOM 1053 C C . ILE A 1 131 ? -10.516 -1.123 11.731 1.00 90.94 131 ILE A C 1
ATOM 1055 O O . ILE A 1 131 ? -10.116 -1.306 10.588 1.00 90.94 131 ILE A O 1
ATOM 1059 N N . PHE A 1 132 ? -9.733 -1.307 12.802 1.00 92.12 132 PHE A N 1
ATOM 1060 C CA . PHE A 1 132 ? -8.334 -1.752 12.699 1.00 92.12 132 PHE A CA 1
ATOM 1061 C C . PHE A 1 132 ? -8.206 -3.119 12.020 1.00 92.12 132 PHE A C 1
ATOM 1063 O O . PHE A 1 132 ? -7.410 -3.254 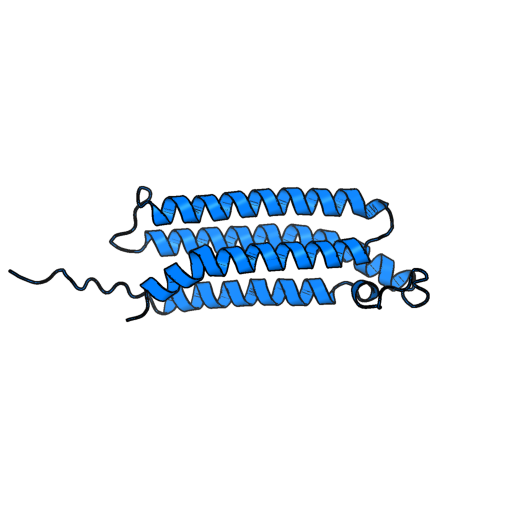11.095 1.00 92.12 132 PHE A O 1
ATOM 1070 N N . ASN A 1 133 ? -9.012 -4.107 12.425 1.00 90.50 133 ASN A N 1
ATOM 1071 C CA . ASN A 1 133 ? -8.960 -5.450 11.835 1.00 90.50 133 ASN A CA 1
ATOM 1072 C C . ASN A 1 133 ? -9.293 -5.430 10.342 1.00 90.50 133 ASN A C 1
ATOM 1074 O O . ASN A 1 133 ? -8.546 -5.977 9.534 1.00 90.50 133 ASN A O 1
ATOM 1078 N N . ARG A 1 134 ? -10.377 -4.743 9.967 1.00 91.31 134 ARG A N 1
ATOM 1079 C CA . ARG A 1 134 ? -10.792 -4.619 8.567 1.00 91.31 134 ARG A CA 1
ATOM 1080 C C . ARG A 1 134 ? -9.777 -3.840 7.736 1.00 91.31 134 ARG A C 1
ATOM 1082 O O . ARG A 1 134 ? -9.550 -4.175 6.577 1.00 91.31 134 ARG A O 1
ATOM 1089 N N . PHE A 1 135 ? -9.193 -2.791 8.310 1.00 94.31 135 PHE A N 1
ATOM 1090 C CA . PHE A 1 135 ? -8.175 -1.995 7.638 1.00 94.31 135 PHE A CA 1
ATOM 1091 C C . PHE A 1 135 ? -6.919 -2.826 7.375 1.00 94.31 135 PHE A C 1
ATOM 1093 O O . PHE A 1 135 ? -6.471 -2.896 6.236 1.00 94.31 135 PHE A O 1
ATOM 1100 N N . HIS A 1 136 ? -6.425 -3.530 8.395 1.00 94.69 136 HIS A N 1
ATOM 1101 C CA . HIS A 1 136 ? -5.293 -4.441 8.271 1.00 94.69 136 HIS A CA 1
ATOM 1102 C C . HIS A 1 136 ? -5.544 -5.522 7.213 1.00 94.69 136 HIS A C 1
ATOM 1104 O O . HIS A 1 136 ? -4.753 -5.653 6.288 1.00 94.69 136 HIS A O 1
ATOM 1110 N N . GLU A 1 137 ? -6.665 -6.245 7.298 1.00 93.88 137 GLU A N 1
ATOM 1111 C CA . GLU A 1 137 ? -7.016 -7.308 6.347 1.00 93.88 137 GLU A CA 1
ATOM 1112 C C . GLU A 1 137 ? -7.019 -6.810 4.895 1.00 93.88 137 GLU A C 1
ATOM 1114 O O . GLU A 1 137 ? -6.421 -7.435 4.018 1.00 93.88 137 GLU A O 1
ATOM 1119 N N . LYS A 1 138 ? -7.647 -5.656 4.644 1.00 95.06 138 LYS A N 1
ATOM 1120 C CA . LYS A 1 138 ? -7.702 -5.070 3.303 1.00 95.06 138 LYS A CA 1
ATOM 1121 C C . LYS A 1 138 ? -6.329 -4.646 2.793 1.00 95.06 138 LYS A C 1
ATOM 1123 O O . LYS A 1 138 ? -6.025 -4.916 1.637 1.00 95.06 138 LYS A O 1
ATOM 1128 N N . LEU A 1 139 ? -5.507 -4.012 3.630 1.00 95.25 139 LEU A N 1
ATOM 1129 C CA . LEU A 1 139 ? -4.153 -3.622 3.236 1.00 95.25 139 LEU A CA 1
ATOM 1130 C C . LEU A 1 139 ? -3.274 -4.836 2.938 1.00 95.25 139 LEU A C 1
ATOM 1132 O O . LEU A 1 139 ? -2.620 -4.867 1.900 1.00 95.25 139 LEU A O 1
ATOM 1136 N N . SER A 1 140 ? -3.296 -5.851 3.807 1.00 94.69 140 SER A N 1
ATOM 1137 C CA . SER A 1 140 ? -2.544 -7.089 3.593 1.00 94.69 140 SER A CA 1
ATOM 1138 C C . SER A 1 140 ? -2.937 -7.767 2.284 1.00 94.69 140 SER A C 1
ATOM 1140 O O . SER A 1 140 ? -2.067 -8.251 1.568 1.00 94.69 140 SER A O 1
ATOM 1142 N N . HIS A 1 141 ? -4.231 -7.787 1.949 1.00 94.88 141 HIS A N 1
ATOM 1143 C CA . HIS A 1 141 ? -4.691 -8.338 0.678 1.00 94.88 141 HIS A CA 1
ATOM 1144 C C . HIS A 1 141 ? -4.195 -7.520 -0.520 1.00 94.88 141 HIS A C 1
ATOM 1146 O O . HIS A 1 141 ? -3.679 -8.103 -1.468 1.00 94.88 141 HIS A O 1
ATOM 1152 N N . LEU A 1 142 ? -4.333 -6.189 -0.476 1.00 94.50 142 LEU A N 1
ATOM 1153 C CA . LEU A 1 142 ? -3.918 -5.303 -1.569 1.00 94.50 142 LEU A CA 1
ATOM 1154 C C . LEU A 1 142 ? -2.430 -5.446 -1.890 1.00 94.50 142 LEU A C 1
ATOM 1156 O O . LEU A 1 142 ? -2.080 -5.639 -3.051 1.00 94.50 142 LEU A O 1
ATOM 1160 N N . PHE A 1 143 ? -1.567 -5.390 -0.873 1.00 93.75 143 PHE A N 1
ATOM 1161 C CA . PHE A 1 143 ? -0.124 -5.492 -1.090 1.00 93.75 143 PHE A CA 1
ATOM 1162 C C . PHE A 1 143 ? 0.296 -6.901 -1.506 1.00 93.75 143 PHE A C 1
ATOM 1164 O O . PHE A 1 143 ? 1.019 -7.041 -2.482 1.00 93.75 143 PHE A O 1
ATOM 1171 N N . ALA A 1 144 ? -0.251 -7.957 -0.894 1.00 93.00 144 ALA A N 1
ATOM 1172 C CA . ALA A 1 144 ? 0.083 -9.323 -1.301 1.00 93.00 144 ALA A CA 1
ATOM 1173 C C . ALA A 1 144 ? -0.379 -9.665 -2.734 1.00 93.00 144 ALA A C 1
ATOM 1175 O O . ALA A 1 144 ? 0.216 -10.518 -3.399 1.00 93.00 144 ALA A O 1
ATOM 1176 N N . GLU A 1 145 ? -1.473 -9.059 -3.203 1.00 93.19 145 GLU A N 1
ATOM 1177 C CA . GLU A 1 145 ? -1.924 -9.184 -4.590 1.00 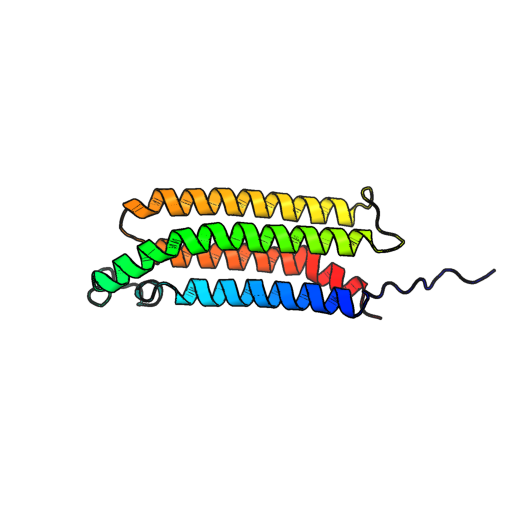93.19 145 GLU A CA 1
ATOM 1178 C C . GLU A 1 145 ? -1.015 -8.409 -5.551 1.00 93.19 145 GLU A C 1
ATOM 1180 O O . GLU A 1 145 ? -0.685 -8.939 -6.618 1.00 93.19 145 GLU A O 1
ATOM 1185 N N . HIS A 1 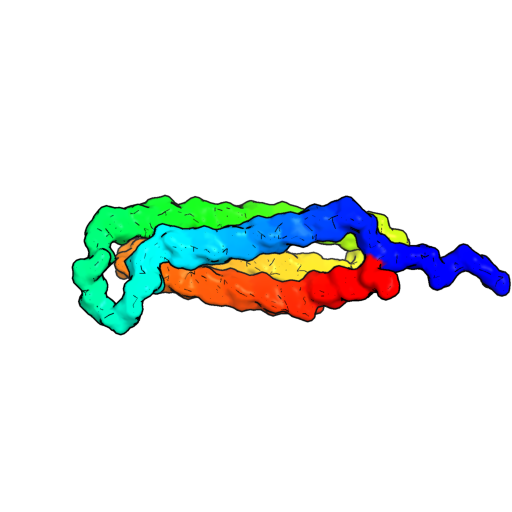146 ? -0.581 -7.206 -5.157 1.00 93.06 146 HIS A N 1
ATOM 1186 C CA . HIS A 1 146 ? 0.381 -6.396 -5.903 1.00 93.06 146 HIS A CA 1
ATOM 1187 C C . HIS A 1 146 ? 1.719 -7.115 -6.063 1.00 93.06 146 HIS A C 1
ATOM 1189 O O . HIS A 1 146 ? 2.123 -7.379 -7.197 1.00 93.06 146 HIS A O 1
ATOM 1195 N N . ASP A 1 147 ? 2.314 -7.545 -4.945 1.00 89.12 147 ASP A N 1
ATOM 1196 C CA . ASP A 1 147 ? 3.582 -8.272 -4.901 1.00 89.12 147 ASP A CA 1
ATOM 1197 C C . ASP A 1 147 ? 3.554 -9.440 -5.892 1.00 89.12 147 ASP A C 1
ATOM 1199 O O . ASP A 1 147 ? 4.400 -9.566 -6.772 1.00 89.12 147 ASP A O 1
ATOM 1203 N N . ARG A 1 148 ? 2.514 -10.279 -5.815 1.00 90.12 148 ARG A N 1
ATOM 1204 C CA . ARG A 1 148 ? 2.390 -11.477 -6.656 1.00 90.12 148 ARG A CA 1
ATOM 1205 C C . ARG A 1 148 ? 2.236 -11.154 -8.142 1.00 90.12 148 ARG A C 1
ATOM 1207 O O . ARG A 1 148 ? 2.677 -11.935 -8.988 1.00 90.12 148 ARG A O 1
ATOM 1214 N N . SER A 1 149 ? 1.525 -10.077 -8.459 1.00 87.19 149 SER A N 1
ATOM 1215 C CA . SER A 1 149 ? 1.121 -9.755 -9.831 1.00 87.19 149 SER A CA 1
ATOM 1216 C C . SER A 1 149 ? 2.152 -8.898 -10.561 1.00 87.19 149 SER A C 1
ATOM 1218 O O . SER A 1 149 ? 2.240 -8.991 -11.788 1.00 87.19 149 SER A O 1
ATOM 1220 N N . PHE A 1 150 ? 2.932 -8.098 -9.827 1.00 88.88 150 PHE A N 1
ATOM 1221 C CA . PHE A 1 150 ? 3.814 -7.076 -10.385 1.00 88.88 150 PHE A CA 1
ATOM 1222 C C . PHE A 1 150 ? 5.235 -7.126 -9.805 1.00 88.88 150 PHE A C 1
ATOM 1224 O O . PHE A 1 150 ? 6.189 -7.278 -10.576 1.00 88.88 150 PHE A O 1
ATOM 1231 N N . ASP A 1 151 ? 5.414 -7.101 -8.488 1.00 84.00 151 ASP A N 1
ATOM 1232 C CA . ASP A 1 151 ? 6.762 -6.921 -7.915 1.00 84.00 151 ASP A CA 1
ATOM 1233 C C . ASP A 1 151 ? 7.594 -8.199 -8.020 1.00 84.00 151 ASP A C 1
ATOM 1235 O O . ASP A 1 151 ? 8.739 -8.175 -8.476 1.00 84.00 151 ASP A O 1
ATOM 1239 N N . ASP A 1 152 ? 7.002 -9.354 -7.716 1.00 84.31 152 ASP A N 1
ATOM 1240 C CA . ASP A 1 152 ? 7.636 -10.664 -7.847 1.00 84.31 152 ASP A CA 1
ATOM 1241 C C . ASP A 1 152 ? 8.083 -10.932 -9.296 1.00 84.31 152 ASP A C 1
ATOM 1243 O O . ASP A 1 152 ? 9.260 -11.258 -9.498 1.00 84.31 152 ASP A O 1
ATOM 1247 N N . PRO A 1 153 ? 7.227 -10.783 -10.334 1.00 83.62 153 PRO A N 1
ATOM 1248 C CA . PRO A 1 153 ? 7.663 -10.897 -11.724 1.00 83.62 153 PRO A CA 1
ATOM 1249 C C . PRO A 1 153 ? 8.749 -9.886 -12.102 1.00 83.62 153 PRO A C 1
ATOM 1251 O O . PRO A 1 153 ? 9.706 -10.241 -12.798 1.00 83.62 153 PRO A O 1
ATOM 1254 N N . PHE A 1 154 ? 8.639 -8.640 -11.636 1.00 80.00 154 PHE A N 1
ATOM 1255 C CA . PHE A 1 154 ? 9.617 -7.593 -11.910 1.00 80.00 154 PHE A CA 1
ATOM 1256 C C . PHE A 1 154 ? 10.987 -7.933 -11.316 1.00 80.00 154 PHE A C 1
ATOM 1258 O O . PHE A 1 154 ? 11.989 -7.916 -12.036 1.00 80.00 154 PHE A O 1
ATOM 1265 N N . ILE A 1 155 ? 11.033 -8.328 -10.046 1.00 76.25 155 ILE A N 1
ATOM 1266 C CA . ILE A 1 155 ? 12.237 -8.764 -9.340 1.00 76.25 155 ILE A CA 1
ATOM 1267 C C . ILE A 1 155 ? 12.808 -10.028 -9.992 1.00 76.25 155 ILE A C 1
ATOM 1269 O O . ILE A 1 155 ? 14.010 -10.102 -10.249 1.00 76.25 155 ILE A O 1
ATOM 1273 N N . GLN A 1 156 ? 11.978 -11.024 -10.312 1.00 75.56 156 GLN A N 1
ATOM 1274 C CA . GLN A 1 156 ? 12.431 -12.260 -10.961 1.00 75.56 156 GLN A CA 1
ATOM 1275 C C . GLN A 1 156 ? 13.028 -12.007 -12.343 1.00 75.56 156 GLN A C 1
ATOM 1277 O O . GLN A 1 156 ? 14.063 -12.589 -12.661 1.00 75.56 156 GLN A O 1
ATOM 1282 N N . SER A 1 157 ? 12.440 -11.100 -13.130 1.00 67.56 157 SER A N 1
ATOM 1283 C CA . SER A 1 157 ? 12.966 -10.718 -14.448 1.00 67.56 157 SER A CA 1
ATOM 1284 C C . SER A 1 157 ? 14.371 -10.106 -14.391 1.00 67.56 157 SER A C 1
ATOM 1286 O O . SER A 1 157 ? 15.024 -9.973 -15.427 1.00 67.56 157 SER A O 1
ATOM 1288 N N . THR A 1 158 ? 14.829 -9.755 -13.184 1.00 65.25 158 THR A N 1
ATOM 1289 C CA . THR A 1 158 ? 16.134 -9.140 -12.932 1.00 65.25 158 THR A CA 1
ATOM 1290 C C . THR A 1 158 ? 17.156 -10.010 -12.239 1.00 65.25 158 THR A C 1
ATOM 1292 O O . THR A 1 158 ? 18.271 -9.561 -11.980 1.00 65.25 158 THR A O 1
ATOM 1295 N N . LYS A 1 159 ? 16.801 -11.253 -11.924 1.00 60.31 159 LYS A N 1
ATOM 1296 C CA . LYS A 1 159 ? 17.771 -12.216 -11.414 1.00 60.31 159 LYS A CA 1
ATOM 1297 C C . LYS A 1 159 ? 18.555 -12.818 -12.599 1.00 60.31 159 LYS A C 1
ATOM 1299 O O . LYS A 1 159 ? 17.962 -12.989 -13.666 1.00 60.31 159 LYS A O 1
ATOM 1304 N N . PRO A 1 160 ? 19.865 -13.081 -12.435 1.00 53.22 160 PRO A N 1
ATOM 1305 C CA . PRO A 1 160 ? 20.726 -13.648 -13.479 1.00 53.22 160 PRO A CA 1
ATOM 1306 C C . PRO A 1 160 ? 20.297 -15.038 -13.964 1.00 53.22 160 PRO A C 1
ATOM 1308 O O . PRO A 1 160 ? 19.731 -15.808 -13.153 1.00 53.22 160 PRO A O 1
#

pLDDT: mean 83.99, std 15.95, range [29.08, 98.25]

Sequence (160 aa):
MSLHNKAINELAPADYLVIQEEHRLLDKYLSDLHDACACSKLDQLPDCQNCDHEKQASCQGRLPSFLFHIIDLAGRHFEHEEIIMLSRPHVTIAYEYYRVHKQAHADIMQQLYALSDECLSLRNQGNTAQIFNRFHEKLSHLFAEHDRSFDDPFIQSTKP